Protein AF-0000000072581921 (afdb_homodimer)

Foldseek 3Di:
DPDDFDADPVLVVLVVVLVVLVCVQVVDCVQCVDPVSVVVSCVVCVVVVVCCVPPHVLVRDDPVVNVVVVVD/DPDDFDADPVLVVLVVVLVVLVCVQVVDCVQCVDPVSVVVSCVVCVVVVVCCVPPHVLVRDDPVVNVVVVVD

Structure (mmCIF, N/CA/C/O backbone):
data_AF-0000000072581921-model_v1
#
loop_
_entity.id
_entity.type
_entity.pdbx_description
1 polymer 'Uncharacterized protein'
#
loop_
_atom_site.group_PDB
_atom_site.id
_atom_site.type_symbol
_atom_site.label_atom_id
_atom_site.label_alt_id
_atom_site.label_comp_id
_atom_site.label_asym_id
_atom_site.label_entity_id
_atom_site.label_seq_id
_atom_site.pdbx_PDB_ins_code
_atom_site.Cartn_x
_atom_site.Cartn_y
_atom_site.Cartn_z
_atom_site.occupancy
_atom_site.B_iso_or_equiv
_atom_site.auth_seq_id
_atom_site.auth_comp_id
_atom_site.auth_asym_id
_atom_site.auth_atom_id
_atom_site.pdbx_PDB_model_num
ATOM 1 N N . MET A 1 1 ? -4.578 26.312 -3.434 1 58.28 1 MET A N 1
ATOM 2 C CA . MET A 1 1 ? -3.512 25.641 -2.695 1 58.28 1 MET A CA 1
ATOM 3 C C . MET A 1 1 ? -3.842 24.172 -2.479 1 58.28 1 MET A C 1
ATOM 5 O O . MET A 1 1 ? -5.016 23.781 -2.457 1 58.28 1 MET A O 1
ATOM 9 N N . ALA A 1 2 ? -2.963 23.172 -2.717 1 68.19 2 ALA A N 1
ATOM 10 C CA . ALA A 1 2 ? -3.371 21.766 -2.559 1 68.19 2 ALA A CA 1
ATOM 11 C C . ALA A 1 2 ? -3.771 21.484 -1.115 1 68.19 2 ALA A C 1
ATOM 13 O O . ALA A 1 2 ? -3.076 21.875 -0.178 1 68.19 2 ALA A O 1
ATOM 14 N N . GLU A 1 3 ? -5.023 21.156 -0.813 1 91.38 3 GLU A N 1
ATOM 15 C CA . GLU A 1 3 ? -5.551 20.812 0.505 1 91.38 3 GLU A CA 1
ATOM 16 C C . GLU A 1 3 ? -4.648 19.812 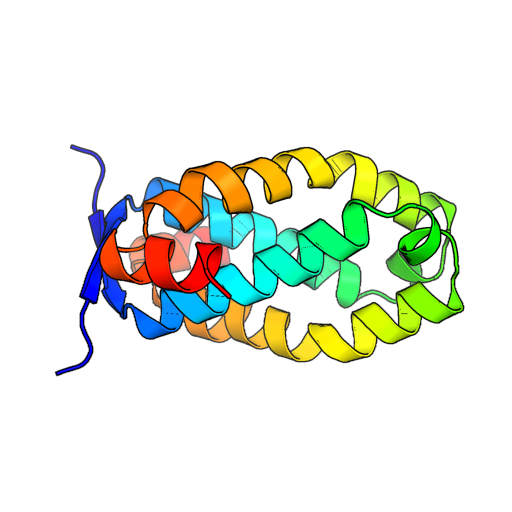1.219 1 91.38 3 GLU A C 1
ATOM 18 O O . GLU A 1 3 ? -4.113 18.891 0.593 1 91.38 3 GLU A O 1
ATOM 23 N N . LYS A 1 4 ? -4.223 20.172 2.406 1 96.12 4 LYS A N 1
ATOM 24 C CA . LYS A 1 4 ? -3.424 19.266 3.234 1 96.12 4 LYS A CA 1
ATOM 25 C C . LYS A 1 4 ? -4.234 18.75 4.418 1 96.12 4 LYS A C 1
ATOM 27 O O . LYS A 1 4 ? -5.148 19.422 4.898 1 96.12 4 LYS A O 1
ATOM 32 N N . ILE A 1 5 ? -3.867 17.578 4.871 1 96.81 5 ILE A N 1
ATOM 33 C CA . ILE A 1 5 ? -4.523 17 6.039 1 96.81 5 ILE A CA 1
ATOM 34 C C . ILE A 1 5 ? -3.473 16.547 7.047 1 96.81 5 ILE A C 1
ATOM 36 O O . ILE A 1 5 ? -2.322 16.297 6.684 1 96.81 5 ILE A O 1
ATOM 40 N N . GLN A 1 6 ? -3.941 16.484 8.328 1 96.81 6 GLN A N 1
ATOM 41 C CA . GLN A 1 6 ? -3.055 16.047 9.406 1 96.81 6 GLN A CA 1
ATOM 42 C C . GLN A 1 6 ? -3.203 14.555 9.672 1 96.81 6 GLN A C 1
ATOM 44 O O . GLN A 1 6 ? -4.312 14.07 9.898 1 96.81 6 GLN A O 1
ATOM 49 N N . ILE A 1 7 ? -2.061 13.906 9.711 1 97.56 7 ILE A N 1
ATOM 50 C CA . ILE A 1 7 ? -2.061 12.453 9.883 1 97.56 7 ILE A CA 1
ATOM 51 C C . ILE A 1 7 ? -1.086 12.062 10.992 1 97.56 7 ILE A C 1
ATOM 53 O O . ILE A 1 7 ? 0.026 12.594 11.07 1 97.56 7 ILE A O 1
ATOM 57 N N . PRO A 1 8 ? -1.578 11.195 11.93 1 97.44 8 PRO A N 1
ATOM 58 C CA . PRO A 1 8 ? -0.646 10.719 12.953 1 97.44 8 PRO A CA 1
ATOM 59 C C . PRO A 1 8 ? 0.598 10.062 12.359 1 97.44 8 PRO A C 1
ATOM 61 O O . PRO A 1 8 ? 0.489 9.234 11.453 1 97.44 8 PRO A O 1
ATOM 64 N N . LEU A 1 9 ? 1.729 10.383 12.898 1 97.5 9 LEU A N 1
ATOM 65 C CA . LEU A 1 9 ? 3 9.867 12.398 1 97.5 9 LEU A CA 1
ATOM 66 C C . LEU A 1 9 ? 3.039 8.344 12.484 1 97.5 9 LEU A C 1
ATOM 68 O O . LEU A 1 9 ? 3.582 7.68 11.594 1 97.5 9 LEU A O 1
ATOM 72 N N . ASP A 1 10 ? 2.467 7.77 13.492 1 97.06 10 ASP A N 1
ATOM 73 C CA . ASP A 1 10 ? 2.508 6.32 13.664 1 97.06 10 ASP A CA 1
ATOM 74 C C . ASP A 1 10 ? 1.753 5.609 12.547 1 97.06 10 ASP A C 1
ATOM 76 O O . ASP A 1 10 ? 2.137 4.516 12.125 1 97.06 10 ASP A O 1
ATOM 80 N N . GLU A 1 11 ? 0.702 6.203 12.055 1 98.06 11 GLU A N 1
ATOM 81 C CA . GLU A 1 11 ? -0.041 5.621 10.945 1 98.06 11 GLU A CA 1
ATOM 82 C C . GLU A 1 11 ? 0.748 5.723 9.641 1 98.06 11 GLU A C 1
ATOM 84 O O . GLU A 1 11 ? 0.682 4.824 8.797 1 98.06 11 GLU A O 1
ATOM 89 N N . VAL A 1 12 ? 1.505 6.762 9.5 1 97.94 12 VAL A N 1
ATOM 90 C CA . VAL A 1 12 ? 2.367 6.914 8.336 1 97.94 12 VAL A CA 1
ATOM 91 C C . VAL A 1 12 ? 3.457 5.844 8.352 1 97.94 12 VAL A C 1
ATOM 93 O O . VAL A 1 12 ? 3.754 5.238 7.32 1 97.94 12 VAL A O 1
ATOM 96 N N . LYS A 1 13 ? 3.967 5.59 9.508 1 97.75 13 LYS A N 1
ATOM 97 C CA . LYS A 1 13 ? 4.984 4.551 9.633 1 97.75 13 LYS A CA 1
ATOM 98 C C . LYS A 1 13 ? 4.418 3.178 9.289 1 97.75 13 LYS A C 1
ATOM 100 O O . LYS A 1 13 ? 5.113 2.346 8.703 1 97.75 13 LYS A O 1
ATOM 105 N N . ARG A 1 14 ? 3.215 2.984 9.688 1 98 14 ARG A N 1
ATOM 106 C CA . ARG A 1 14 ? 2.549 1.724 9.383 1 98 14 ARG A CA 1
ATOM 107 C C . ARG A 1 14 ? 2.389 1.54 7.879 1 98 14 ARG A C 1
ATOM 109 O O . ARG A 1 14 ? 2.66 0.461 7.348 1 98 14 ARG A O 1
ATOM 116 N N . ILE A 1 15 ? 1.991 2.58 7.148 1 98.69 15 ILE A N 1
ATOM 117 C CA . ILE A 1 15 ? 1.88 2.557 5.695 1 98.69 15 ILE A CA 1
ATOM 118 C C . ILE A 1 15 ? 3.254 2.301 5.078 1 98.69 15 ILE A C 1
ATOM 120 O O . ILE A 1 15 ? 3.383 1.498 4.148 1 98.69 15 ILE A O 1
ATOM 124 N N . PHE A 1 16 ? 4.262 2.93 5.582 1 98.62 16 PHE A N 1
ATOM 125 C CA . PHE A 1 16 ? 5.621 2.785 5.07 1 98.62 16 PHE A CA 1
ATOM 126 C C . PHE A 1 16 ? 6.082 1.335 5.16 1 98.62 16 PHE A C 1
ATOM 128 O O . PHE A 1 16 ? 6.602 0.785 4.188 1 98.62 16 PHE A O 1
ATOM 135 N N . LYS A 1 17 ? 5.859 0.75 6.312 1 98.19 17 LYS A N 1
ATOM 136 C CA . LYS A 1 17 ? 6.273 -0.637 6.512 1 98.19 17 LYS A CA 1
ATOM 137 C C . LYS A 1 17 ? 5.523 -1.574 5.57 1 98.19 17 LYS A C 1
ATOM 139 O O . LYS A 1 17 ? 6.105 -2.525 5.039 1 98.19 17 LYS A O 1
ATOM 144 N N . PHE A 1 18 ? 4.293 -1.312 5.383 1 98.75 18 PHE A N 1
ATOM 145 C CA . PHE A 1 18 ? 3.51 -2.141 4.473 1 98.75 18 PHE A CA 1
ATOM 146 C C . PHE A 1 18 ? 4.023 -2.01 3.045 1 98.75 18 PHE A C 1
ATOM 148 O O . PHE A 1 18 ? 4.188 -3.012 2.344 1 98.75 18 PHE A O 1
ATOM 155 N N . LEU A 1 19 ? 4.297 -0.75 2.604 1 98.62 19 LEU A N 1
ATOM 156 C CA . LEU A 1 19 ? 4.824 -0.508 1.265 1 98.62 19 LEU A CA 1
ATOM 157 C C . LEU A 1 19 ? 6.184 -1.173 1.086 1 98.62 19 LEU A C 1
ATOM 159 O O . LEU A 1 19 ? 6.5 -1.671 0.003 1 98.62 19 LEU A O 1
ATOM 163 N N . GLU A 1 20 ? 6.996 -1.143 2.098 1 98 20 GLU A N 1
ATOM 164 C CA . GLU A 1 20 ? 8.281 -1.84 2.059 1 98 20 GLU A CA 1
ATOM 165 C C . GLU A 1 20 ? 8.094 -3.324 1.764 1 98 20 GLU A C 1
ATOM 167 O O . GLU A 1 20 ? 8.773 -3.881 0.899 1 98 20 GLU A O 1
ATOM 172 N N . ASN A 1 21 ? 7.145 -3.92 2.457 1 98.06 21 ASN A N 1
ATOM 173 C CA . ASN A 1 21 ? 6.883 -5.344 2.262 1 98.06 21 ASN A CA 1
ATOM 174 C C . ASN A 1 21 ? 6.418 -5.637 0.839 1 98.06 21 ASN A C 1
ATOM 176 O O . ASN A 1 21 ? 6.883 -6.59 0.214 1 98.06 21 ASN A O 1
ATOM 180 N N . ILE A 1 22 ? 5.484 -4.84 0.314 1 98.69 22 ILE A N 1
ATOM 181 C CA . ILE A 1 22 ? 4.961 -5.02 -1.036 1 98.69 22 ILE A CA 1
ATOM 182 C C . ILE A 1 22 ? 6.082 -4.812 -2.055 1 98.69 22 ILE A C 1
ATOM 184 O O . ILE A 1 22 ? 6.238 -5.609 -2.982 1 98.69 22 ILE A O 1
ATOM 188 N N . HIS A 1 23 ? 6.875 -3.773 -1.895 1 98.44 23 HIS A N 1
ATOM 189 C CA . HIS A 1 23 ? 7.98 -3.463 -2.793 1 98.44 23 HIS A CA 1
ATOM 190 C C . HIS A 1 23 ? 8.992 -4.605 -2.842 1 98.44 23 HIS A C 1
ATOM 192 O O . HIS A 1 23 ? 9.398 -5.031 -3.924 1 98.44 23 HIS A O 1
ATOM 198 N N . ASP A 1 24 ? 9.375 -5.094 -1.681 1 97.75 24 ASP A N 1
ATOM 199 C CA . ASP A 1 24 ? 10.352 -6.176 -1.613 1 97.75 24 ASP A CA 1
ATOM 200 C C . ASP A 1 24 ? 9.836 -7.426 -2.324 1 97.75 24 ASP A C 1
ATOM 202 O O . ASP A 1 24 ? 10.578 -8.094 -3.041 1 97.75 24 ASP A O 1
ATOM 206 N N . TRP A 1 25 ? 8.602 -7.707 -2.072 1 98.44 25 TRP A N 1
ATOM 207 C CA . TRP A 1 25 ? 7.992 -8.867 -2.707 1 98.44 25 TRP A CA 1
ATOM 208 C C . TRP A 1 25 ? 7.961 -8.711 -4.223 1 98.44 25 TRP A C 1
ATOM 210 O O . TRP A 1 25 ? 8.352 -9.625 -4.957 1 98.44 25 TRP A O 1
ATOM 220 N N . MET A 1 26 ? 7.609 -7.527 -4.754 1 98.38 26 MET A N 1
ATOM 221 C CA . MET A 1 26 ? 7.469 -7.297 -6.191 1 98.38 26 MET A CA 1
ATOM 222 C C . MET A 1 26 ? 8.836 -7.172 -6.859 1 98.38 26 MET A C 1
ATOM 224 O O . MET A 1 26 ? 8.953 -7.355 -8.07 1 98.38 26 MET A O 1
ATOM 228 N N . HIS A 1 27 ? 9.789 -6.852 -6.074 1 97 27 HIS A N 1
ATOM 229 C CA . HIS A 1 27 ? 11.133 -6.621 -6.605 1 97 27 HIS A CA 1
ATOM 230 C C . HIS A 1 27 ? 11.828 -7.938 -6.93 1 97 27 HIS A C 1
ATOM 232 O O . HIS A 1 27 ? 12.719 -7.98 -7.785 1 97 27 HIS A O 1
ATOM 238 N N . GLN A 1 28 ? 11.398 -8.992 -6.281 1 96.69 28 GLN A N 1
ATOM 239 C CA . GLN A 1 28 ? 12.086 -10.273 -6.383 1 96.69 28 GLN A CA 1
ATOM 240 C C . GLN A 1 28 ? 11.242 -11.297 -7.137 1 96.69 28 GLN A C 1
ATOM 242 O O . GLN A 1 28 ? 10.43 -12.008 -6.535 1 96.69 28 GLN A O 1
ATOM 247 N N . PRO A 1 29 ? 11.633 -11.625 -8.453 1 95.94 29 PRO A N 1
ATOM 248 C CA . PRO A 1 29 ? 10.844 -12.555 -9.258 1 95.94 29 PRO A CA 1
ATOM 249 C C . PRO A 1 29 ? 10.703 -13.93 -8.609 1 95.94 29 PRO A C 1
ATOM 251 O O . PRO A 1 29 ? 9.656 -14.578 -8.734 1 95.94 29 PRO A O 1
ATOM 254 N N . LEU A 1 30 ? 11.656 -14.305 -7.836 1 94.81 30 LEU A N 1
ATOM 255 C CA . LEU A 1 30 ? 11.609 -15.602 -7.168 1 94.81 30 LEU A CA 1
ATOM 256 C C . LEU A 1 30 ? 10.453 -15.656 -6.172 1 94.81 30 LEU A C 1
ATOM 258 O O . LEU A 1 30 ? 9.922 -16.734 -5.895 1 94.81 30 LEU A O 1
ATOM 262 N N . LEU A 1 31 ? 10.008 -14.57 -5.633 1 96.38 31 LEU A N 1
ATOM 263 C CA . LEU A 1 31 ? 8.945 -14.523 -4.633 1 96.38 31 LEU A CA 1
ATOM 264 C C . LEU A 1 31 ? 7.57 -14.547 -5.297 1 96.38 31 LEU A C 1
ATOM 266 O O . LEU A 1 31 ? 6.66 -15.234 -4.828 1 96.38 31 LEU A O 1
ATOM 270 N N . TYR A 1 32 ? 7.461 -13.867 -6.469 1 97.56 32 TYR A N 1
ATOM 271 C CA . TYR A 1 32 ? 6.105 -13.758 -6.996 1 97.56 32 TYR A CA 1
ATOM 272 C C . TYR A 1 32 ? 5.891 -14.734 -8.148 1 97.56 32 TYR A C 1
ATOM 274 O O . TYR A 1 32 ? 4.777 -14.852 -8.672 1 97.56 32 TYR A O 1
ATOM 282 N N . GLN A 1 33 ? 6.891 -15.492 -8.562 1 95.81 33 GLN A N 1
ATOM 283 C CA . GLN A 1 33 ? 6.742 -16.5 -9.602 1 95.81 33 GLN A CA 1
ATOM 284 C C . GLN A 1 33 ? 6.5 -17.875 -9 1 95.81 33 GLN A C 1
ATOM 286 O O . GLN A 1 33 ? 6.156 -18.828 -9.711 1 95.81 33 GLN A O 1
ATOM 291 N N . ASN A 1 34 ? 6.66 -18.047 -7.738 1 95.38 34 ASN A N 1
ATOM 292 C CA . ASN A 1 34 ? 6.375 -19.281 -7.008 1 95.38 34 ASN A CA 1
ATOM 293 C C . ASN A 1 34 ? 4.996 -19.234 -6.355 1 95.38 34 ASN A C 1
ATOM 295 O O . ASN A 1 34 ? 4.777 -18.484 -5.406 1 95.38 34 ASN A O 1
ATOM 299 N N . PRO A 1 35 ? 4.117 -20.094 -6.766 1 95.38 35 PRO A N 1
ATOM 300 C CA . PRO A 1 35 ? 2.736 -20.016 -6.277 1 95.38 35 PRO A CA 1
ATOM 301 C C . PRO A 1 35 ? 2.635 -20.203 -4.766 1 95.38 35 PRO A C 1
ATOM 303 O O . PRO A 1 35 ? 1.799 -19.578 -4.117 1 95.38 35 PRO A O 1
ATOM 306 N N . LYS A 1 36 ? 3.455 -21.031 -4.238 1 96.31 36 LYS A N 1
ATOM 307 C CA . LYS A 1 36 ? 3.416 -21.266 -2.799 1 96.31 36 LYS A CA 1
ATOM 308 C C . LYS A 1 36 ? 3.846 -20.016 -2.029 1 96.31 36 LYS A C 1
ATOM 310 O O . LYS A 1 36 ? 3.258 -19.688 -0.999 1 96.31 36 LYS A O 1
ATOM 315 N N . LEU A 1 37 ? 4.777 -19.328 -2.482 1 97.19 37 LEU A N 1
ATOM 316 C CA . LEU A 1 37 ? 5.266 -18.109 -1.837 1 97.19 37 LEU A CA 1
ATOM 317 C C . LEU A 1 37 ? 4.281 -16.969 -2.023 1 97.19 37 LEU A C 1
ATOM 319 O O . LEU A 1 37 ? 4.145 -16.109 -1.144 1 97.19 37 LEU A O 1
ATOM 323 N N . VAL A 1 38 ? 3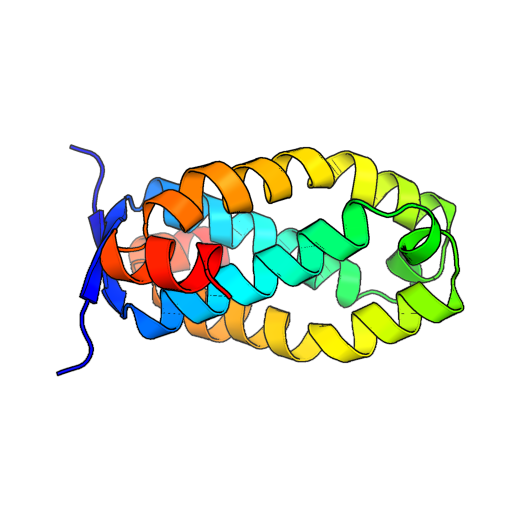.615 -16.953 -3.182 1 98 38 VAL A N 1
ATOM 324 C CA . VAL A 1 38 ? 2.584 -15.945 -3.406 1 98 38 VAL A CA 1
ATOM 325 C C . VAL A 1 38 ? 1.456 -16.125 -2.393 1 98 38 VAL A C 1
ATOM 327 O O . VAL A 1 38 ? 1.028 -15.164 -1.753 1 98 38 VAL A O 1
ATOM 330 N N . GLU A 1 39 ? 1.047 -17.344 -2.242 1 97.56 39 GLU A N 1
ATOM 331 C CA . GLU A 1 39 ? -0.024 -17.641 -1.293 1 97.56 39 GLU A CA 1
ATOM 332 C C . GLU A 1 39 ? 0.374 -17.25 0.126 1 97.56 39 GLU A C 1
ATOM 334 O O . GLU A 1 39 ? -0.42 -16.641 0.855 1 97.56 39 GLU A O 1
ATOM 339 N N . LYS A 1 40 ? 1.524 -17.594 0.513 1 98 40 LYS A N 1
ATOM 340 C CA . LYS A 1 40 ? 2.035 -17.234 1.831 1 98 40 LYS A CA 1
ATOM 341 C C . LYS A 1 40 ? 2.045 -15.711 2.02 1 98 40 LYS A C 1
ATOM 343 O O . LYS A 1 40 ? 1.634 -15.211 3.066 1 98 40 LYS A O 1
ATOM 348 N N . PHE A 1 41 ? 2.525 -15.016 1.029 1 98.56 41 PHE A N 1
ATOM 349 C CA . PHE A 1 41 ? 2.596 -13.562 1.079 1 98.56 41 PHE A CA 1
ATOM 350 C C . PHE A 1 41 ? 1.209 -12.961 1.271 1 98.56 41 PHE A C 1
ATOM 352 O O . PHE A 1 41 ? 1.021 -12.07 2.105 1 98.56 41 PHE A O 1
ATOM 359 N N . VAL A 1 42 ? 0.251 -13.398 0.471 1 98.5 42 VAL A N 1
ATOM 360 C CA . VAL A 1 42 ? -1.112 -12.883 0.54 1 98.5 42 VAL A CA 1
ATOM 361 C C . VAL A 1 42 ? -1.694 -13.148 1.927 1 98.5 42 VAL A C 1
ATOM 363 O O . VAL A 1 42 ? -2.262 -12.242 2.549 1 98.5 42 VAL A O 1
ATOM 366 N N . HIS A 1 43 ? -1.503 -14.305 2.406 1 97.94 43 HIS A N 1
ATOM 367 C CA . HIS A 1 43 ? -2.033 -14.672 3.715 1 97.94 43 HIS A CA 1
ATOM 368 C C . HIS A 1 43 ? -1.447 -13.789 4.812 1 97.94 43 HIS A C 1
ATOM 370 O O . HIS A 1 43 ? -2.168 -13.359 5.715 1 97.94 43 HIS A O 1
ATOM 376 N N . GLU A 1 44 ? -0.213 -13.492 4.742 1 98.31 44 GLU A N 1
ATOM 377 C CA . GLU A 1 44 ? 0.493 -12.734 5.773 1 98.31 44 GLU A CA 1
ATOM 378 C C . GLU A 1 44 ? 0.154 -11.25 5.699 1 98.31 44 GLU A C 1
ATOM 380 O O . GLU A 1 44 ? 0.281 -10.531 6.691 1 98.31 44 GLU A O 1
ATOM 385 N N . ASN A 1 45 ? -0.291 -10.781 4.523 1 98.56 45 ASN A N 1
ATOM 386 C CA . ASN A 1 45 ? -0.37 -9.336 4.34 1 98.56 45 ASN A CA 1
ATOM 387 C C . ASN A 1 45 ? -1.806 -8.883 4.094 1 98.56 45 ASN A C 1
ATOM 389 O O . ASN A 1 45 ? -2.1 -7.688 4.148 1 98.56 45 ASN A O 1
ATOM 393 N N . TYR A 1 46 ? -2.76 -9.812 3.916 1 98.44 46 TYR A N 1
ATOM 394 C CA . TYR A 1 46 ? -4.117 -9.461 3.525 1 98.44 46 TYR A CA 1
ATOM 395 C C . TYR A 1 46 ? -4.809 -8.656 4.625 1 98.44 46 TYR A C 1
ATOM 397 O O . TYR A 1 46 ? -5.453 -7.645 4.352 1 98.44 46 TYR A O 1
ATOM 405 N N . ASN A 1 47 ? -4.711 -9.102 5.836 1 98.44 47 ASN A N 1
ATOM 406 C CA . ASN A 1 47 ? -5.363 -8.398 6.93 1 98.44 47 ASN A CA 1
ATOM 407 C C . ASN A 1 47 ? -4.812 -6.98 7.09 1 98.44 47 ASN A C 1
ATOM 409 O O . ASN A 1 47 ? -5.559 -6.047 7.387 1 98.44 47 ASN A O 1
ATOM 413 N N . GLU A 1 48 ? -3.541 -6.852 6.93 1 98.69 48 GLU A N 1
ATOM 414 C CA . GLU A 1 48 ? -2.932 -5.527 7.039 1 98.69 48 GLU A CA 1
ATOM 415 C C . GLU A 1 48 ? -3.455 -4.586 5.957 1 98.69 48 GLU A C 1
ATOM 417 O O . GLU A 1 48 ? -3.85 -3.455 6.25 1 98.69 48 GLU A O 1
ATOM 422 N N . VAL A 1 49 ? -3.516 -5.031 4.738 1 98.69 49 VAL A N 1
ATOM 423 C CA . VAL A 1 49 ? -3.982 -4.156 3.666 1 98.69 49 VAL A CA 1
ATOM 424 C C . VAL A 1 49 ? -5.461 -3.832 3.869 1 98.69 49 VAL A C 1
ATOM 426 O O . VAL A 1 49 ? -5.898 -2.711 3.604 1 98.69 49 VAL A O 1
ATOM 429 N N . LYS A 1 50 ? -6.207 -4.805 4.281 1 98.12 50 LYS A N 1
ATOM 430 C CA . LYS A 1 50 ? -7.617 -4.582 4.578 1 98.12 50 LYS A CA 1
ATOM 431 C C . LYS A 1 50 ? -7.793 -3.482 5.621 1 98.12 50 LYS A C 1
ATOM 433 O O . LYS A 1 50 ? -8.602 -2.568 5.438 1 98.12 50 LYS A O 1
ATOM 438 N N . GLY A 1 51 ? -7.074 -3.578 6.684 1 98.31 51 GLY A N 1
ATOM 439 C CA . GLY A 1 51 ? -7.105 -2.561 7.723 1 98.31 51 GLY A CA 1
ATOM 440 C C . GLY A 1 51 ? -6.668 -1.193 7.23 1 98.31 51 GLY A C 1
ATOM 441 O O . GLY A 1 51 ? -7.32 -0.187 7.52 1 98.31 51 GLY A O 1
ATOM 442 N N . LEU A 1 52 ? -5.582 -1.119 6.488 1 98.69 52 LEU A N 1
ATOM 443 C CA . LEU A 1 52 ? -5.078 0.139 5.949 1 98.69 52 LEU A CA 1
ATOM 444 C C . LEU A 1 52 ? -6.094 0.767 5 1 98.69 52 LEU A C 1
ATOM 446 O O . LEU A 1 52 ? -6.363 1.968 5.078 1 98.69 52 LEU A O 1
ATOM 450 N N . TYR A 1 53 ? -6.668 -0.074 4.176 1 98.19 53 TYR A N 1
ATOM 451 C CA . TYR A 1 53 ? -7.605 0.362 3.148 1 98.19 53 TYR A CA 1
ATOM 452 C C . TYR A 1 53 ? -8.914 0.831 3.768 1 98.19 53 TYR A C 1
ATOM 454 O O . TYR A 1 53 ? -9.312 1.986 3.598 1 98.19 53 TYR A O 1
ATOM 462 N N . TYR A 1 54 ? -9.547 0.088 4.676 1 97.31 54 TYR A N 1
ATOM 463 C CA . TYR A 1 54 ? -10.914 0.335 5.113 1 97.31 54 TYR A CA 1
ATOM 464 C C . TYR A 1 54 ? -10.938 1.206 6.367 1 97.31 54 TYR A C 1
ATOM 466 O O . TYR A 1 54 ? -11.922 1.905 6.625 1 97.31 54 TYR A O 1
ATOM 474 N N . HIS A 1 55 ? -9.859 1.165 7.113 1 97.5 55 HIS A N 1
ATOM 475 C CA . HIS A 1 55 ? -9.977 1.766 8.438 1 97.5 55 HIS A CA 1
ATOM 476 C C . HIS A 1 55 ? -8.969 2.891 8.633 1 97.5 55 HIS A C 1
ATOM 478 O O . HIS A 1 55 ? -9.258 3.881 9.305 1 97.5 55 HIS A O 1
ATOM 484 N N . ILE A 1 56 ? -7.848 2.832 8.039 1 98.19 56 ILE A N 1
ATOM 485 C CA . ILE A 1 56 ? -6.828 3.832 8.336 1 98.19 56 ILE A CA 1
ATOM 486 C C . ILE A 1 56 ? -6.848 4.918 7.262 1 98.19 56 ILE A C 1
ATOM 488 O O . ILE A 1 56 ? -7.266 6.051 7.523 1 98.19 56 ILE A O 1
ATOM 492 N N . VAL A 1 57 ? -6.566 4.574 6 1 98.5 57 VAL A N 1
ATOM 493 C CA . VAL A 1 57 ? -6.449 5.582 4.949 1 98.5 57 VAL A CA 1
ATOM 494 C C . VAL A 1 57 ? -7.84 6.09 4.566 1 98.5 57 VAL A C 1
ATOM 496 O O . VAL A 1 57 ? -8.016 7.277 4.285 1 98.5 57 VAL A O 1
ATOM 499 N N . TRP A 1 58 ? -8.805 5.211 4.617 1 97.62 58 TRP A N 1
ATOM 500 C CA . TRP A 1 58 ? -10.188 5.621 4.395 1 97.62 58 TRP A CA 1
ATOM 501 C C . TRP A 1 58 ? -10.578 6.746 5.344 1 97.62 58 TRP A C 1
ATOM 503 O O . TRP A 1 58 ? -11.203 7.727 4.93 1 97.62 58 TRP A O 1
ATOM 513 N N . ASN A 1 59 ? -10.141 6.621 6.547 1 97.44 59 ASN A N 1
ATOM 514 C CA . ASN A 1 59 ? -10.516 7.59 7.57 1 97.44 59 ASN A CA 1
ATOM 515 C C . ASN A 1 59 ? -9.711 8.883 7.449 1 97.44 59 ASN A C 1
ATOM 517 O O . ASN A 1 59 ? -10.055 9.891 8.062 1 97.44 59 ASN A O 1
ATOM 521 N N . TRP A 1 60 ? -8.594 8.836 6.715 1 97.62 60 TRP A N 1
ATOM 522 C CA . TRP A 1 60 ? -7.848 10.055 6.438 1 97.62 60 TRP A CA 1
ATOM 523 C C . TRP A 1 60 ? -8.609 10.953 5.469 1 97.62 60 TRP A C 1
ATOM 525 O O . TRP A 1 60 ? -8.398 12.172 5.445 1 97.62 60 TRP A O 1
ATOM 535 N N . LEU A 1 61 ? -9.445 10.422 4.594 1 97.31 61 LEU A N 1
ATOM 536 C CA . LEU A 1 61 ? -10.133 11.148 3.535 1 97.31 61 LEU A CA 1
ATOM 537 C C . LEU A 1 61 ? -11.266 11.992 4.105 1 97.31 61 LEU A C 1
ATOM 539 O O . LEU A 1 61 ? -12.055 11.508 4.926 1 97.31 61 LEU A O 1
ATOM 543 N N . PRO A 1 62 ? -11.312 13.258 3.633 1 96.44 62 PRO A N 1
ATOM 544 C CA . PRO A 1 62 ? -12.461 14.07 4.02 1 96.44 62 PRO A CA 1
ATOM 545 C C . PRO A 1 62 ? -13.797 13.438 3.607 1 96.44 62 PRO A C 1
ATOM 547 O O . PRO A 1 62 ? -13.852 12.695 2.623 1 96.44 62 PRO A O 1
ATOM 550 N N . LYS A 1 63 ? -14.82 13.789 4.359 1 95.62 63 LYS A N 1
ATOM 551 C CA . LYS A 1 63 ? -16.141 13.211 4.141 1 95.62 63 LYS A CA 1
ATOM 552 C C . LYS A 1 63 ? -16.609 13.438 2.705 1 95.62 63 LYS A C 1
ATOM 554 O O . LYS A 1 63 ? -17.25 12.57 2.111 1 95.62 63 LYS A O 1
ATOM 559 N N . GLU A 1 64 ? -16.359 14.586 2.148 1 94.56 64 GLU A N 1
ATOM 560 C CA . GLU A 1 64 ? -16.766 14.906 0.784 1 94.56 64 GLU A CA 1
ATOM 561 C C . GLU A 1 64 ? -16.141 13.953 -0.222 1 94.56 64 GLU A C 1
ATOM 563 O O . GLU A 1 64 ? -16.766 13.555 -1.203 1 94.56 64 GLU A O 1
ATOM 568 N N . ILE A 1 65 ? -14.914 13.609 0.047 1 94.81 65 ILE A N 1
ATOM 569 C CA . ILE A 1 65 ? -14.195 12.695 -0.834 1 94.81 65 ILE A CA 1
ATOM 570 C C . ILE A 1 65 ? -14.711 11.273 -0.635 1 94.81 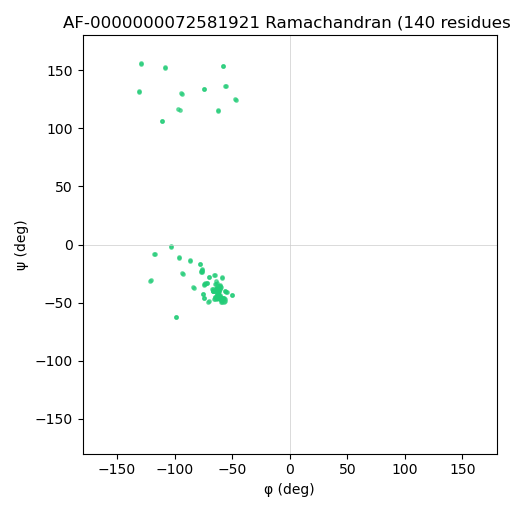65 ILE A C 1
ATOM 572 O O . ILE A 1 65 ? -14.883 10.531 -1.603 1 94.81 65 ILE A O 1
ATOM 576 N N . GLN A 1 66 ? -14.883 10.797 0.602 1 96.38 66 GLN A N 1
ATOM 577 C CA . GLN A 1 66 ? -15.453 9.484 0.876 1 96.38 66 GLN A CA 1
ATOM 578 C C . GLN A 1 66 ? -16.766 9.289 0.108 1 96.38 66 GLN A C 1
ATOM 580 O O . GLN A 1 66 ? -16.969 8.242 -0.514 1 96.38 66 GLN A O 1
ATOM 585 N N . LYS A 1 67 ? -17.562 10.328 0.134 1 95.69 67 LYS A N 1
ATOM 586 C CA . LYS A 1 67 ? -18.859 10.258 -0.548 1 95.69 67 LYS A CA 1
ATOM 587 C C . LYS A 1 67 ? -18.672 10.102 -2.055 1 95.69 67 LYS A C 1
ATOM 589 O O . LYS A 1 67 ? -19.391 9.328 -2.693 1 95.69 67 LYS A O 1
ATOM 594 N N . GLU A 1 68 ? -17.703 10.797 -2.611 1 94.19 68 GLU A N 1
ATOM 595 C CA . GLU A 1 68 ? -17.422 10.703 -4.039 1 94.19 68 GLU A CA 1
ATOM 596 C C . GLU A 1 68 ? -16.984 9.297 -4.43 1 94.19 68 GLU A C 1
ATOM 598 O O . GLU A 1 68 ? -17.391 8.789 -5.477 1 94.19 68 GLU A O 1
ATOM 603 N N . ILE A 1 69 ? -16.25 8.672 -3.604 1 92.5 69 ILE A N 1
ATOM 604 C CA . ILE A 1 69 ? -15.711 7.348 -3.885 1 92.5 69 ILE A CA 1
ATOM 605 C C . ILE A 1 69 ? -16.812 6.305 -3.752 1 92.5 69 ILE A C 1
ATOM 607 O O . ILE A 1 69 ? -16.891 5.367 -4.547 1 92.5 69 ILE A O 1
ATOM 611 N N . GLU A 1 70 ? -17.625 6.441 -2.73 1 91.44 70 GLU A N 1
ATOM 612 C CA . GLU A 1 70 ? -18.719 5.496 -2.51 1 91.44 70 GLU A CA 1
ATOM 613 C C . GLU A 1 70 ? -19.734 5.551 -3.648 1 91.44 70 GLU A C 1
ATOM 615 O O . GLU A 1 70 ? -20.406 4.559 -3.938 1 91.44 70 GLU A O 1
ATOM 620 N N . GLU A 1 71 ? -19.875 6.73 -4.223 1 90.06 71 GLU A N 1
ATOM 621 C CA . GLU A 1 71 ? -20.875 6.926 -5.266 1 90.06 71 GLU A CA 1
ATOM 622 C C . GLU A 1 71 ? -20.328 6.559 -6.637 1 90.06 71 GLU A C 1
ATOM 624 O O . GLU A 1 71 ? -21.078 6.5 -7.617 1 90.06 71 GLU A O 1
ATOM 629 N N . SER A 1 72 ? -19.031 6.402 -6.766 1 77.69 72 SER A N 1
ATOM 630 C CA . SER A 1 72 ? -18.438 6.051 -8.047 1 77.69 72 SER A CA 1
ATO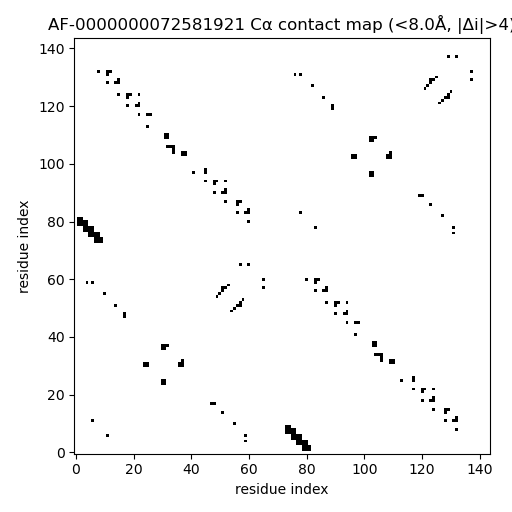M 631 C C . SER A 1 72 ? -18.438 4.543 -8.266 1 77.69 72 SER A C 1
ATOM 633 O O . SER A 1 72 ? -18.625 4.074 -9.391 1 77.69 72 SER A O 1
ATOM 635 N N . MET B 1 1 ? 1.708 13.609 23.25 1 57.84 1 MET B N 1
ATOM 636 C CA . MET B 1 1 ? 0.692 13.656 22.203 1 57.84 1 MET B CA 1
ATOM 637 C C . MET B 1 1 ? 1.195 12.992 20.922 1 57.84 1 MET B C 1
ATOM 639 O O . MET B 1 1 ? 2.402 12.938 20.672 1 57.84 1 MET B O 1
ATOM 643 N N . ALA B 1 2 ? 0.479 12.094 20.203 1 68.25 2 ALA B N 1
ATOM 644 C CA . ALA B 1 2 ? 1.052 11.445 19.016 1 68.25 2 ALA B CA 1
ATOM 645 C C . ALA B 1 2 ? 1.384 12.461 17.938 1 68.25 2 ALA B C 1
ATOM 647 O O . ALA B 1 2 ? 0.578 13.344 17.641 1 68.25 2 ALA B O 1
ATOM 648 N N . GLU B 1 3 ? 2.645 12.656 17.562 1 91.38 3 GLU B N 1
ATOM 649 C CA . GLU B 1 3 ? 3.117 13.57 16.516 1 91.38 3 GLU B CA 1
ATOM 650 C C . GLU B 1 3 ? 2.305 13.414 15.242 1 91.38 3 GLU B C 1
ATOM 652 O O . GLU B 1 3 ? 1.943 12.297 14.859 1 91.38 3 GLU B O 1
ATOM 657 N N . LYS B 1 4 ? 1.765 14.492 14.773 1 96.12 4 LYS B N 1
ATOM 658 C CA . LYS B 1 4 ? 1.038 14.516 13.508 1 96.12 4 LYS B CA 1
ATOM 659 C C . LYS B 1 4 ? 1.827 15.258 12.43 1 96.12 4 LYS B C 1
ATOM 661 O O . LYS B 1 4 ? 2.602 16.156 12.734 1 96.12 4 LYS B O 1
ATOM 666 N N . ILE B 1 5 ? 1.592 14.867 11.219 1 96.81 5 ILE B N 1
ATOM 667 C CA . ILE B 1 5 ? 2.24 15.547 10.102 1 96.81 5 ILE B CA 1
ATOM 668 C C . ILE B 1 5 ? 1.195 15.938 9.055 1 96.81 5 ILE B C 1
ATOM 670 O O . ILE B 1 5 ? 0.121 15.336 8.992 1 96.81 5 ILE B O 1
ATOM 674 N N . GLN B 1 6 ? 1.558 16.984 8.266 1 96.88 6 GLN B N 1
ATOM 675 C CA . GLN B 1 6 ? 0.668 17.469 7.215 1 96.88 6 GLN B CA 1
ATOM 676 C C . GLN B 1 6 ? 1.001 16.812 5.875 1 96.88 6 GLN B C 1
ATOM 678 O O . GLN B 1 6 ? 2.148 16.859 5.426 1 96.88 6 GLN B O 1
ATOM 683 N N . ILE B 1 7 ? -0.03 16.297 5.246 1 97.56 7 ILE B N 1
ATOM 684 C CA . ILE B 1 7 ? 0.157 15.578 3.992 1 97.56 7 ILE B CA 1
ATOM 685 C C . ILE B 1 7 ? -0.829 16.094 2.947 1 97.56 7 ILE B C 1
ATOM 687 O O . ILE B 1 7 ? -2.006 16.312 3.246 1 97.56 7 ILE B O 1
ATOM 691 N N . PRO B 1 8 ? -0.296 16.391 1.725 1 97.44 8 PRO B N 1
ATOM 692 C CA . PRO B 1 8 ? -1.223 16.797 0.663 1 97.44 8 PRO B CA 1
ATOM 693 C C . PRO B 1 8 ? -2.318 15.758 0.415 1 97.44 8 PRO B C 1
ATOM 695 O O . PRO B 1 8 ? -2.031 14.562 0.313 1 97.44 8 PRO B O 1
ATOM 698 N N . LEU B 1 9 ? -3.518 16.219 0.265 1 97.5 9 LEU B N 1
ATOM 699 C CA . LEU B 1 9 ? -4.668 15.344 0.066 1 97.5 9 LEU B CA 1
ATOM 700 C C . LEU B 1 9 ? -4.5 14.5 -1.196 1 97.5 9 LEU B C 1
ATOM 702 O O . LEU B 1 9 ? -4.883 13.328 -1.224 1 97.5 9 LEU B O 1
ATOM 706 N N . ASP B 1 10 ? -3.928 15.047 -2.221 1 97.06 10 ASP B N 1
ATOM 707 C CA . ASP B 1 10 ? -3.775 14.328 -3.48 1 97.06 10 ASP B CA 1
ATOM 708 C C . ASP B 1 10 ? -2.859 13.117 -3.314 1 97.06 10 ASP B C 1
ATOM 710 O O . ASP B 1 10 ? -3.061 12.086 -3.957 1 97.06 10 ASP B O 1
ATOM 714 N N . GLU B 1 11 ? -1.869 13.219 -2.473 1 98.06 11 GLU B N 1
ATOM 715 C CA . GLU B 1 11 ? -0.978 12.094 -2.211 1 98.06 11 GLU B CA 1
ATOM 716 C C . GLU B 1 11 ? -1.681 11.016 -1.398 1 98.06 11 GLU B C 1
ATOM 718 O O . GLU B 1 11 ? -1.435 9.82 -1.599 1 98.06 11 GLU B O 1
ATOM 723 N N . VAL B 1 12 ? -2.561 11.422 -0.536 1 97.94 12 VAL B N 1
ATOM 724 C CA . VAL B 1 12 ? -3.354 10.461 0.232 1 97.94 12 VAL B CA 1
ATOM 725 C C . VAL B 1 12 ? -4.281 9.695 -0.704 1 97.94 12 VAL B C 1
ATOM 727 O O . VAL B 1 12 ? -4.422 8.477 -0.583 1 97.94 12 VAL B O 1
ATOM 730 N N . LYS B 1 13 ? -4.832 10.383 -1.642 1 97.75 13 LYS B N 1
ATOM 731 C CA . LYS B 1 13 ? -5.707 9.734 -2.617 1 97.75 13 LYS B CA 1
ATOM 732 C C . LYS B 1 13 ? -4.934 8.727 -3.459 1 97.75 13 LYS B C 1
ATOM 734 O O . LYS B 1 13 ? -5.465 7.668 -3.814 1 97.75 13 LYS B O 1
ATOM 739 N N . ARG B 1 14 ? -3.754 9.102 -3.77 1 98.06 14 ARG B N 1
ATOM 740 C CA . ARG B 1 14 ? -2.9 8.203 -4.539 1 98.06 14 ARG B CA 1
ATOM 741 C C . ARG B 1 14 ? -2.615 6.922 -3.766 1 98.06 14 ARG B C 1
ATOM 743 O O . ARG B 1 14 ? -2.695 5.824 -4.32 1 98.06 14 ARG B O 1
ATOM 750 N N . ILE B 1 15 ? -2.314 7.012 -2.471 1 98.69 15 ILE B N 1
ATOM 751 C CA . ILE B 1 15 ? -2.102 5.859 -1.604 1 98.69 15 ILE B CA 1
ATOM 752 C C . ILE B 1 15 ? -3.379 5.027 -1.529 1 98.69 15 ILE B C 1
ATOM 754 O O . ILE B 1 15 ? -3.332 3.797 -1.619 1 98.69 15 ILE B O 1
ATOM 758 N N . PHE B 1 16 ? -4.496 5.664 -1.407 1 98.62 16 PHE B N 1
ATOM 759 C CA . PHE B 1 16 ? -5.781 4.98 -1.306 1 98.62 16 PHE B CA 1
ATOM 760 C C . PHE B 1 16 ? -6.043 4.129 -2.543 1 98.62 16 PHE B C 1
ATOM 762 O O . PHE B 1 16 ? -6.414 2.959 -2.43 1 98.62 16 PHE B O 1
ATOM 769 N N . LYS B 1 17 ? -5.82 4.723 -3.695 1 98.19 17 LYS B N 1
ATOM 770 C CA . LYS B 1 17 ? -6.051 4.004 -4.945 1 98.19 17 LYS B CA 1
ATOM 771 C C . LYS B 1 17 ? -5.117 2.805 -5.074 1 98.19 17 LYS B C 1
ATOM 773 O O . LYS B 1 17 ? -5.52 1.744 -5.551 1 98.19 17 LYS B O 1
ATOM 778 N N . PHE B 1 18 ? -3.916 2.982 -4.66 1 98.81 18 PHE B N 1
ATOM 779 C CA . PHE B 1 18 ? -2.965 1.879 -4.715 1 98.81 18 PHE B CA 1
ATOM 780 C C . PHE B 1 18 ? -3.393 0.749 -3.785 1 98.81 18 PHE B C 1
ATOM 782 O O . PHE B 1 18 ? -3.365 -0.422 -4.168 1 98.81 18 PHE B O 1
ATOM 789 N N . LEU B 1 19 ? -3.807 1.104 -2.543 1 98.69 19 LEU B N 1
ATOM 790 C CA . LEU B 1 19 ? -4.27 0.109 -1.58 1 98.69 19 LEU B CA 1
ATOM 791 C C . LEU B 1 19 ? -5.508 -0.614 -2.096 1 98.69 19 LEU B C 1
ATOM 793 O O . LEU B 1 19 ? -5.676 -1.813 -1.863 1 98.69 19 LEU B O 1
ATOM 797 N N . GLU B 1 20 ? -6.387 0.097 -2.729 1 98 20 GLU B N 1
ATOM 798 C CA . GLU B 1 20 ? -7.555 -0.521 -3.348 1 98 20 GLU B CA 1
ATOM 799 C C . GLU B 1 20 ? -7.145 -1.607 -4.34 1 98 20 GLU B C 1
ATOM 801 O O . GLU B 1 20 ? -7.68 -2.719 -4.305 1 98 20 GLU B O 1
ATOM 806 N N . ASN B 1 21 ? -6.18 -1.274 -5.172 1 98 21 ASN B N 1
ATOM 807 C CA . ASN B 1 21 ? -5.707 -2.23 -6.168 1 98 21 ASN B CA 1
ATOM 808 C C . ASN B 1 21 ? -5.109 -3.473 -5.512 1 98 21 ASN B C 1
ATOM 810 O O . ASN B 1 21 ? -5.391 -4.598 -5.93 1 98 21 ASN B O 1
ATOM 814 N N . ILE B 1 22 ? -4.258 -3.289 -4.496 1 98.69 22 ILE B N 1
ATOM 815 C CA . ILE B 1 22 ? -3.621 -4.395 -3.789 1 98.69 22 ILE B CA 1
ATOM 816 C C . ILE B 1 22 ? -4.684 -5.238 -3.084 1 98.69 22 ILE B C 1
ATOM 818 O O . ILE B 1 22 ? -4.664 -6.469 -3.164 1 98.69 22 ILE B O 1
ATOM 822 N N . HIS B 1 23 ? -5.621 -4.602 -2.414 1 98.38 23 HIS B N 1
ATOM 823 C CA . HIS B 1 23 ? -6.691 -5.285 -1.696 1 98.38 23 HIS B CA 1
ATOM 824 C C . HIS B 1 23 ? -7.527 -6.141 -2.641 1 98.38 23 HIS B C 1
ATOM 826 O O . HIS B 1 23 ? -7.797 -7.309 -2.352 1 98.38 23 HIS B O 1
ATOM 832 N N . ASP B 1 24 ? -7.926 -5.57 -3.752 1 97.75 24 ASP B N 1
ATOM 833 C CA . ASP B 1 24 ? -8.742 -6.293 -4.719 1 97.75 24 ASP B CA 1
ATOM 834 C C . ASP B 1 24 ? -8.008 -7.527 -5.246 1 97.75 24 ASP B C 1
ATOM 836 O O . ASP B 1 24 ? -8.602 -8.594 -5.395 1 97.75 24 ASP B O 1
ATOM 840 N N . TRP B 1 25 ? -6.766 -7.316 -5.535 1 98.44 25 TRP B N 1
ATOM 841 C CA . TRP B 1 25 ? -5.961 -8.422 -6.039 1 98.44 25 TRP B CA 1
ATOM 842 C C . TRP B 1 25 ? -5.848 -9.531 -4.992 1 98.44 25 TRP B C 1
ATOM 844 O O . TRP B 1 25 ? -6.055 -10.703 -5.301 1 98.44 25 TRP B O 1
ATOM 854 N N . MET B 1 26 ? -5.625 -9.203 -3.703 1 98.38 26 MET B N 1
ATOM 855 C CA . MET B 1 26 ? -5.418 -10.188 -2.643 1 98.38 26 MET B CA 1
ATOM 856 C C . MET B 1 26 ? -6.734 -10.836 -2.232 1 98.38 26 MET B C 1
ATOM 858 O O . MET B 1 26 ? -6.746 -11.922 -1.652 1 98.38 26 MET B O 1
ATOM 862 N N . HIS B 1 27 ? -7.789 -10.156 -2.523 1 96.94 27 HIS B N 1
ATOM 863 C CA . HIS B 1 27 ? -9.109 -10.633 -2.115 1 96.94 27 HIS B CA 1
ATOM 864 C C . HIS B 1 27 ? -9.586 -11.766 -3.014 1 96.94 27 HIS B C 1
ATOM 866 O O . HIS B 1 27 ? -10.406 -12.594 -2.598 1 96.94 27 HIS B O 1
ATOM 872 N N . GLN B 1 28 ? -9.055 -11.805 -4.215 1 96.69 28 GLN B N 1
ATOM 873 C CA . GLN B 1 28 ? -9.547 -12.742 -5.223 1 96.69 28 GLN B CA 1
ATOM 874 C C . GLN B 1 28 ? -8.508 -13.828 -5.512 1 96.69 28 GLN B C 1
ATOM 876 O O . GLN B 1 28 ? -7.652 -13.656 -6.383 1 96.69 28 GLN B O 1
ATOM 881 N N . PRO B 1 29 ? -8.758 -15.117 -5.008 1 95.81 29 PRO B N 1
ATOM 882 C CA . PRO B 1 29 ? -7.781 -16.203 -5.199 1 95.81 29 PRO B CA 1
ATOM 883 C C . PRO B 1 29 ? -7.496 -16.484 -6.672 1 95.81 29 PRO B C 1
ATOM 885 O O . PRO B 1 29 ? -6.363 -16.812 -7.031 1 95.81 29 PRO B O 1
ATOM 888 N N . LEU B 1 30 ? -8.453 -16.219 -7.496 1 94.81 30 LEU B N 1
ATOM 889 C CA . LEU B 1 30 ? -8.266 -16.453 -8.922 1 94.81 30 LEU B CA 1
ATOM 890 C C . LEU B 1 30 ? -7.195 -15.531 -9.492 1 94.81 30 LEU B C 1
ATOM 892 O O . LEU B 1 30 ? -6.535 -15.875 -10.477 1 94.81 30 LEU B O 1
ATOM 896 N N . LEU B 1 31 ? -6.949 -14.398 -8.938 1 96.44 31 LEU B N 1
ATOM 897 C CA . LEU B 1 31 ? -5.984 -13.43 -9.43 1 96.44 31 LEU B CA 1
ATOM 898 C C . LEU B 1 31 ? -4.574 -13.773 -8.961 1 96.44 31 LEU B C 1
ATOM 900 O O . LEU B 1 31 ? -3.617 -13.688 -9.734 1 96.44 31 LEU B O 1
ATOM 904 N N . TYR B 1 32 ? -4.477 -14.281 -7.703 1 97.62 32 TYR B N 1
ATOM 905 C CA . TYR B 1 32 ? -3.111 -14.445 -7.215 1 97.62 32 TYR B CA 1
ATOM 906 C C . TYR B 1 32 ? -2.68 -15.906 -7.277 1 97.62 32 TYR B C 1
ATOM 908 O O . TYR B 1 32 ? -1.527 -16.234 -6.984 1 97.62 32 TYR B O 1
ATOM 916 N N . GLN B 1 33 ? -3.527 -16.828 -7.707 1 95.81 33 GLN B N 1
ATOM 917 C CA . GLN B 1 33 ? -3.162 -18.234 -7.871 1 95.81 33 GLN B CA 1
ATOM 918 C C . GLN B 1 33 ? -2.781 -18.531 -9.32 1 95.81 33 GLN B C 1
ATOM 920 O O . GLN B 1 33 ? -2.248 -19.609 -9.617 1 95.81 33 GLN B O 1
ATOM 925 N N . ASN B 1 34 ? -3.029 -17.656 -10.234 1 95.44 34 ASN B N 1
ATOM 926 C CA . ASN B 1 34 ? -2.629 -17.766 -11.633 1 95.44 34 ASN B CA 1
ATOM 927 C C . ASN B 1 34 ? -1.319 -17.031 -11.898 1 95.44 34 ASN B C 1
ATOM 929 O O . ASN B 1 34 ? -1.274 -15.797 -11.859 1 95.44 34 ASN B O 1
ATOM 933 N N . PRO B 1 35 ? -0.296 -17.75 -12.258 1 95.38 35 PRO B N 1
ATOM 934 C CA . PRO B 1 35 ? 1.024 -17.125 -12.398 1 95.38 35 PRO B CA 1
ATOM 935 C C . PRO B 1 35 ? 1.048 -16.016 -13.453 1 95.38 35 PRO B C 1
ATOM 937 O O . PRO B 1 35 ? 1.746 -15.016 -13.281 1 95.38 35 PRO B O 1
ATOM 940 N N . LYS B 1 36 ? 0.308 -16.203 -14.477 1 96.44 36 LYS B N 1
ATOM 941 C CA . LYS B 1 36 ? 0.28 -15.188 -15.523 1 96.44 36 LYS B CA 1
ATOM 942 C C . LYS B 1 36 ? -0.367 -13.906 -15.023 1 96.44 36 LYS B C 1
ATOM 944 O O . LYS B 1 36 ? 0.097 -12.805 -15.344 1 96.44 36 LYS B O 1
ATOM 949 N N . LEU B 1 37 ? -1.35 -13.977 -14.266 1 97.19 37 LEU B N 1
ATOM 950 C CA . LEU B 1 37 ? -2.043 -12.812 -13.719 1 97.19 37 LEU B CA 1
ATOM 951 C C . LEU B 1 37 ? -1.214 -12.148 -12.625 1 97.19 37 LEU B C 1
ATOM 953 O O . LEU B 1 37 ? -1.254 -10.93 -12.469 1 97.19 37 LEU B O 1
ATOM 957 N N . VAL B 1 38 ? -0.464 -12.984 -11.891 1 98 38 VAL B N 1
ATOM 958 C CA . VAL B 1 38 ? 0.434 -12.43 -10.883 1 98 38 VAL B CA 1
ATOM 959 C C . VAL B 1 38 ? 1.504 -11.57 -11.555 1 98 38 VAL B C 1
ATOM 961 O O . VAL B 1 38 ? 1.753 -10.438 -11.148 1 98 38 VAL B O 1
ATOM 964 N N . GLU B 1 39 ? 2.07 -12.117 -12.594 1 97.56 39 GLU B N 1
ATOM 965 C CA . GLU B 1 39 ? 3.104 -11.383 -13.32 1 97.56 39 GLU B CA 1
ATOM 966 C C . GLU B 1 39 ? 2.559 -10.078 -13.891 1 97.56 39 GLU B C 1
ATOM 968 O O . GLU B 1 39 ? 3.211 -9.039 -13.797 1 97.56 39 GLU B O 1
ATOM 973 N N . LYS B 1 40 ? 1.442 -10.125 -14.477 1 98 40 LYS B N 1
ATOM 974 C CA . LYS B 1 40 ? 0.797 -8.93 -15.016 1 98 40 LYS B CA 1
ATOM 975 C C . LYS B 1 40 ? 0.567 -7.891 -13.922 1 98 40 LYS B C 1
ATOM 977 O O . LYS B 1 40 ? 0.832 -6.703 -14.125 1 98 40 LYS B O 1
ATOM 982 N N . PHE B 1 41 ? 0.057 -8.336 -12.812 1 98.56 41 PHE B N 1
ATOM 983 C CA . PHE B 1 41 ? -0.217 -7.445 -11.688 1 98.56 41 PHE B CA 1
ATOM 984 C C . PHE B 1 41 ? 1.058 -6.746 -11.227 1 98.56 41 PHE B C 1
ATOM 986 O O . PHE B 1 41 ? 1.063 -5.531 -11.016 1 98.56 41 PHE B O 1
ATOM 993 N N . VAL B 1 42 ? 2.121 -7.512 -11.023 1 98.5 42 VAL B N 1
ATOM 994 C CA . VAL B 1 42 ? 3.393 -6.965 -10.562 1 98.5 42 VAL B CA 1
ATOM 995 C C . VAL B 1 42 ? 3.906 -5.938 -11.562 1 98.5 42 VAL B C 1
ATOM 997 O O . VAL B 1 42 ? 4.305 -4.832 -11.18 1 98.5 42 VAL B O 1
ATOM 1000 N N . HIS B 1 43 ? 3.842 -6.27 -12.805 1 97.94 43 HIS B N 1
ATOM 1001 C CA . HIS B 1 43 ? 4.324 -5.371 -13.852 1 97.94 43 HIS B CA 1
ATOM 1002 C C . HIS B 1 43 ? 3.549 -4.059 -13.852 1 97.94 43 HIS B C 1
ATOM 1004 O O . HIS B 1 43 ? 4.141 -2.984 -13.977 1 97.94 43 HIS B O 1
ATOM 1010 N N . GLU B 1 44 ? 2.295 -4.109 -13.648 1 98.31 44 GLU B N 1
ATOM 1011 C CA . GLU B 1 44 ? 1.423 -2.941 -13.719 1 98.31 44 GLU B CA 1
ATOM 1012 C C . GLU B 1 44 ? 1.557 -2.076 -12.469 1 98.31 44 GLU B C 1
ATOM 1014 O O . GLU B 1 44 ? 1.269 -0.877 -12.5 1 98.31 44 GLU B O 1
ATOM 1019 N N . ASN B 1 45 ? 2.006 -2.674 -11.359 1 98.56 45 ASN B N 1
ATOM 1020 C CA . ASN B 1 45 ? 1.896 -1.953 -10.094 1 98.56 45 ASN B CA 1
ATOM 1021 C C . ASN B 1 45 ? 3.27 -1.677 -9.492 1 98.56 45 ASN B C 1
ATOM 1023 O O . ASN B 1 45 ? 3.389 -0.884 -8.555 1 98.56 45 ASN B O 1
ATOM 1027 N N . TYR B 1 46 ? 4.359 -2.236 -10.055 1 98.38 46 TYR B N 1
ATOM 1028 C CA . TYR B 1 46 ? 5.684 -2.145 -9.445 1 98.38 46 TYR B CA 1
ATOM 1029 C C . TYR B 1 46 ? 6.172 -0.701 -9.422 1 98.38 46 TYR B C 1
ATOM 1031 O O . TYR B 1 46 ? 6.688 -0.229 -8.406 1 98.38 46 TYR B O 1
ATOM 1039 N N . ASN B 1 47 ? 6.051 -0.009 -10.508 1 98.44 47 ASN B N 1
ATOM 1040 C CA . ASN B 1 47 ? 6.516 1.373 -10.562 1 98.44 47 ASN B CA 1
ATOM 1041 C C . ASN B 1 47 ? 5.762 2.256 -9.57 1 98.44 47 ASN B C 1
ATOM 1043 O O . ASN B 1 47 ? 6.344 3.15 -8.961 1 98.44 47 ASN B O 1
ATOM 1047 N N . GLU B 1 48 ? 4.496 2.025 -9.461 1 98.69 48 GLU B N 1
ATOM 1048 C CA . GLU B 1 48 ? 3.701 2.809 -8.516 1 98.69 48 GLU B CA 1
ATOM 1049 C C . GLU B 1 48 ? 4.16 2.576 -7.082 1 98.69 48 GLU B C 1
ATOM 1051 O O . GLU B 1 48 ? 4.371 3.531 -6.328 1 98.69 48 GLU B O 1
ATOM 1056 N N . VAL B 1 49 ? 4.371 1.356 -6.695 1 98.69 49 VAL B N 1
ATOM 1057 C CA . VAL B 1 49 ? 4.785 1.085 -5.32 1 98.69 49 VAL B CA 1
ATOM 1058 C C . VAL B 1 49 ? 6.184 1.645 -5.082 1 98.69 49 VAL B C 1
ATOM 1060 O O . VAL B 1 49 ? 6.477 2.16 -4 1 98.69 49 VAL B O 1
ATOM 1063 N N . LYS B 1 50 ? 7.035 1.5 -6.051 1 98.12 50 LYS B N 1
ATOM 1064 C CA . LYS B 1 50 ? 8.375 2.068 -5.953 1 98.12 50 LYS B CA 1
ATOM 1065 C C . LYS B 1 50 ? 8.32 3.57 -5.699 1 98.12 50 LYS B C 1
ATOM 1067 O O . LYS B 1 50 ? 9 4.078 -4.805 1 98.12 50 LYS B O 1
ATOM 1072 N N . GLY B 1 51 ? 7.539 4.262 -6.461 1 98.31 51 G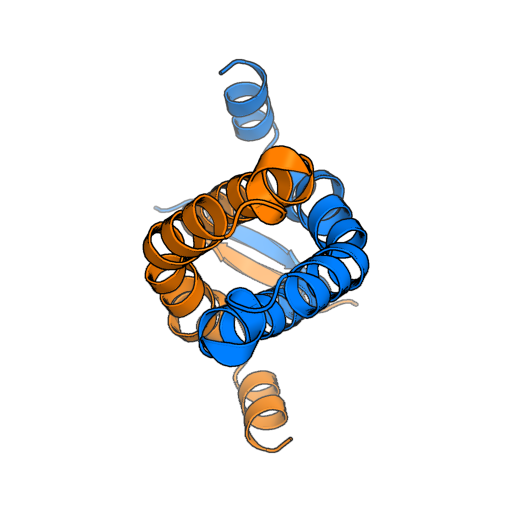LY B N 1
ATOM 1073 C CA . GLY B 1 51 ? 7.355 5.695 -6.277 1 98.31 51 GLY B CA 1
ATOM 1074 C C . GLY B 1 51 ? 6.766 6.051 -4.926 1 98.31 51 GLY B C 1
ATOM 1075 O O . GLY B 1 51 ? 7.25 6.961 -4.254 1 98.31 51 GLY B O 1
ATOM 1076 N N . LEU B 1 52 ? 5.73 5.352 -4.492 1 98.69 52 LEU B N 1
ATOM 1077 C CA . LEU B 1 52 ? 5.094 5.594 -3.203 1 98.69 52 LEU B CA 1
ATOM 1078 C C . LEU B 1 52 ? 6.074 5.348 -2.061 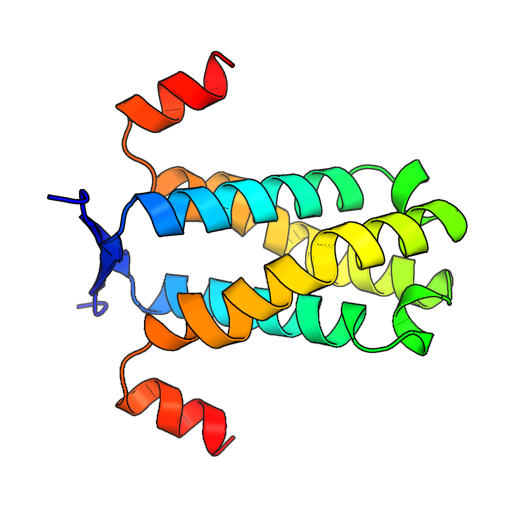1 98.69 52 LEU B C 1
ATOM 1080 O O . LEU B 1 52 ? 6.168 6.156 -1.133 1 98.69 52 LEU B O 1
ATOM 1084 N N . TYR B 1 53 ? 6.82 4.285 -2.184 1 98.19 53 TYR B N 1
ATOM 1085 C CA . TYR B 1 53 ? 7.754 3.852 -1.151 1 98.19 53 TYR B CA 1
ATOM 1086 C C . TYR B 1 53 ? 8.945 4.801 -1.061 1 98.19 53 TYR B C 1
ATOM 1088 O O . TYR B 1 53 ? 9.18 5.41 -0.014 1 98.19 53 TYR B O 1
ATOM 1096 N N . TYR B 1 54 ? 9.617 5.16 -2.154 1 97.31 54 TYR B N 1
ATOM 1097 C CA . TYR B 1 54 ? 10.906 5.844 -2.129 1 97.31 54 TYR B CA 1
ATOM 1098 C C . TYR B 1 54 ? 10.719 7.355 -2.189 1 97.31 54 TYR B C 1
ATOM 1100 O O . TYR B 1 54 ? 11.57 8.109 -1.721 1 97.31 54 TYR B O 1
ATOM 1108 N N . HIS B 1 55 ? 9.617 7.781 -2.754 1 97.5 55 HIS B N 1
ATOM 1109 C CA . HIS B 1 55 ? 9.57 9.203 -3.076 1 97.5 55 HIS B CA 1
ATOM 1110 C C . HIS B 1 55 ? 8.406 9.891 -2.369 1 97.5 55 HIS B C 1
ATOM 1112 O O . HIS B 1 55 ? 8.5 11.062 -1.995 1 97.5 55 HIS B O 1
ATOM 1118 N N . ILE B 1 56 ? 7.336 9.234 -2.121 1 98.25 56 ILE B N 1
ATOM 1119 C CA . ILE B 1 56 ? 6.172 9.922 -1.569 1 98.25 56 ILE B CA 1
ATOM 1120 C C . ILE B 1 56 ? 6.117 9.703 -0.058 1 98.25 56 ILE B C 1
ATOM 1122 O O . ILE B 1 56 ? 6.371 10.633 0.715 1 98.25 56 ILE B O 1
ATOM 1126 N N . VAL B 1 5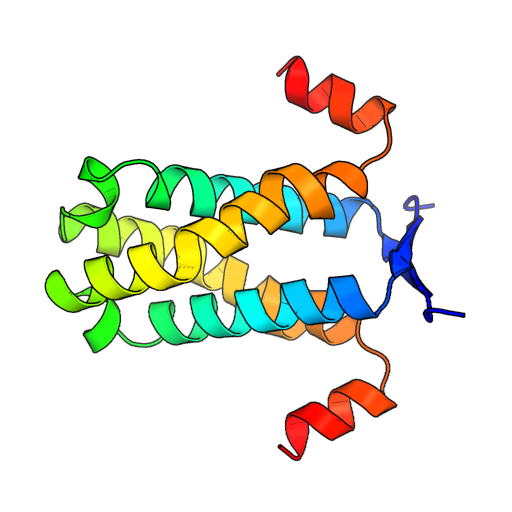7 ? 5.973 8.461 0.4 1 98.5 57 VAL B N 1
ATOM 1127 C CA . VAL B 1 57 ? 5.789 8.203 1.825 1 98.5 57 VAL B CA 1
ATOM 1128 C C . VAL B 1 57 ? 7.117 8.391 2.557 1 98.5 57 VAL B C 1
ATOM 1130 O O . VAL B 1 57 ? 7.148 8.891 3.684 1 98.5 57 VAL B O 1
ATOM 1133 N N . TRP B 1 58 ? 8.188 8.031 1.895 1 97.56 58 TRP B N 1
ATOM 1134 C CA . TRP B 1 58 ? 9.508 8.289 2.451 1 97.56 58 TRP B CA 1
ATOM 1135 C C . TRP B 1 58 ? 9.68 9.766 2.799 1 97.56 58 TRP B C 1
ATOM 1137 O O . TRP B 1 58 ? 10.188 10.102 3.871 1 97.56 58 TRP B O 1
ATOM 1147 N N . ASN B 1 59 ? 9.188 10.594 1.939 1 97.44 59 ASN B N 1
ATOM 1148 C CA . ASN B 1 59 ? 9.359 12.031 2.119 1 97.44 59 ASN B CA 1
ATOM 1149 C C . ASN B 1 59 ? 8.391 12.586 3.156 1 97.44 59 ASN B C 1
ATOM 1151 O O . ASN B 1 59 ? 8.547 13.719 3.613 1 97.44 59 ASN B O 1
ATOM 1155 N N . TRP B 1 60 ? 7.344 11.828 3.482 1 97.62 60 TRP B N 1
ATOM 1156 C CA . TRP B 1 60 ? 6.453 12.227 4.566 1 97.62 60 TRP B CA 1
ATOM 1157 C C . TRP B 1 60 ? 7.145 12.094 5.918 1 97.62 60 TRP B C 1
ATOM 1159 O O . TRP B 1 60 ? 6.773 12.766 6.883 1 97.62 60 TRP B O 1
ATOM 1169 N N . LEU B 1 61 ? 8.102 11.195 6.082 1 97.25 61 LEU B N 1
ATOM 1170 C CA . LEU B 1 61 ? 8.75 10.883 7.352 1 97.25 61 LEU B CA 1
ATOM 1171 C C . LEU B 1 61 ? 9.711 11.992 7.758 1 97.25 61 LEU B C 1
ATOM 1173 O O . LEU B 1 61 ? 10.492 12.477 6.934 1 97.25 61 LEU B O 1
ATOM 1177 N N . PRO B 1 62 ? 9.594 12.367 9.055 1 96.38 62 PRO B N 1
ATOM 1178 C CA . PRO B 1 62 ? 10.594 13.32 9.547 1 96.38 62 PRO B CA 1
ATOM 1179 C C . PRO B 1 62 ? 12.023 12.812 9.391 1 96.38 62 PRO B C 1
ATOM 1181 O O . PRO B 1 62 ? 12.258 11.602 9.391 1 96.38 62 PRO B O 1
ATOM 1184 N N . LYS B 1 63 ? 12.938 13.773 9.281 1 95.62 63 LYS B N 1
ATOM 1185 C CA . LYS B 1 63 ? 14.336 13.445 9.039 1 95.62 63 LYS B CA 1
ATOM 1186 C C . LYS B 1 63 ? 14.875 12.5 10.117 1 95.62 63 LYS B C 1
ATOM 1188 O O . LYS B 1 63 ? 15.664 11.609 9.828 1 95.62 63 LYS B O 1
ATOM 1193 N N . GLU B 1 64 ? 14.508 12.703 11.344 1 94.56 64 GLU B N 1
ATOM 1194 C CA . GLU B 1 64 ? 14.969 11.867 12.453 1 94.56 64 GLU B CA 1
ATOM 1195 C C . GLU B 1 64 ? 14.547 10.414 12.258 1 94.56 64 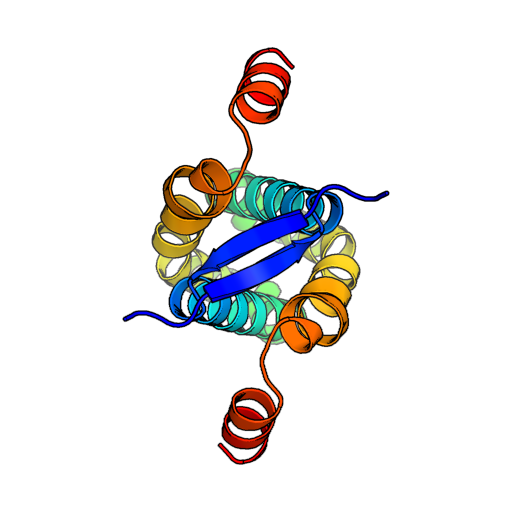GLU B C 1
ATOM 1197 O O . GLU B 1 64 ? 15.297 9.492 12.586 1 94.56 64 GLU B O 1
ATOM 1202 N N . ILE B 1 65 ? 13.367 10.25 11.734 1 94.81 65 ILE B N 1
ATOM 1203 C CA . ILE B 1 65 ? 12.844 8.906 11.492 1 94.81 65 ILE B CA 1
ATOM 1204 C C . ILE B 1 65 ? 13.539 8.297 10.281 1 94.81 65 ILE B C 1
ATOM 1206 O O . ILE B 1 65 ? 13.883 7.109 10.281 1 94.81 65 ILE B O 1
ATOM 1210 N N . GLN B 1 66 ? 13.688 9.016 9.172 1 96.38 66 GLN B N 1
ATOM 1211 C CA . GLN B 1 66 ? 14.422 8.539 8 1 96.38 66 GLN B CA 1
ATOM 1212 C C . GLN B 1 66 ? 15.789 8 8.398 1 96.38 66 GLN B C 1
ATOM 1214 O O . GLN B 1 66 ? 16.188 6.918 7.957 1 96.38 66 GLN B O 1
ATOM 1219 N N . LYS B 1 67 ? 16.422 8.75 9.258 1 95.75 67 LYS B N 1
ATOM 1220 C CA . LYS B 1 67 ? 17.766 8.359 9.703 1 95.75 67 LYS B CA 1
ATOM 1221 C C . LYS B 1 67 ? 17.719 7.039 10.469 1 95.75 67 LYS B C 1
ATOM 1223 O O . LYS B 1 67 ? 18.578 6.18 10.289 1 95.75 67 LYS B O 1
ATOM 1228 N N . GLU B 1 68 ? 16.719 6.871 11.297 1 94.31 68 GLU B N 1
ATOM 1229 C CA . GLU B 1 68 ? 16.562 5.645 12.07 1 94.31 68 GLU B CA 1
ATOM 1230 C C . GLU B 1 68 ? 16.344 4.441 11.156 1 94.31 68 GLU B C 1
ATOM 1232 O O . GLU B 1 68 ? 16.891 3.361 11.406 1 94.31 68 GLU B O 1
ATOM 1237 N N . ILE B 1 69 ? 15.641 4.621 10.117 1 92.56 69 ILE B N 1
ATOM 1238 C CA . ILE B 1 69 ? 15.312 3.537 9.195 1 92.56 69 ILE B CA 1
ATOM 1239 C C . ILE B 1 69 ? 16.531 3.186 8.352 1 92.56 69 ILE B C 1
ATOM 1241 O O . ILE B 1 69 ? 16.797 2.01 8.086 1 92.56 69 ILE B O 1
ATOM 1245 N N . GLU B 1 70 ? 17.234 4.199 7.898 1 91.69 70 GLU B N 1
ATOM 1246 C CA . GLU B 1 70 ? 18.438 3.973 7.09 1 91.69 70 GLU B CA 1
ATOM 1247 C C . GLU B 1 70 ? 19.5 3.234 7.879 1 91.69 70 GLU B C 1
ATOM 1249 O O . GLU B 1 70 ? 20.312 2.51 7.305 1 91.69 70 GLU B O 1
ATOM 1254 N N . GLU B 1 71 ? 19.531 3.494 9.18 1 90.06 71 GLU B N 1
ATOM 1255 C CA . GLU B 1 71 ? 20.578 2.92 10.023 1 90.06 71 GLU B CA 1
ATOM 1256 C C . GLU B 1 71 ? 20.172 1.531 10.516 1 90.06 71 GLU B C 1
ATOM 1258 O O . GLU B 1 71 ? 21 0.823 11.109 1 90.06 71 GLU B O 1
ATOM 1263 N N . SER B 1 72 ? 18.953 1.169 10.383 1 77.88 72 SER B N 1
ATOM 1264 C CA . SER B 1 72 ? 18.484 -0.143 10.828 1 77.88 72 SER B CA 1
ATOM 1265 C C . SER B 1 72 ? 18.719 -1.204 9.758 1 77.88 72 SER B C 1
ATOM 1267 O O . SER B 1 72 ? 18.578 -0.924 8.562 1 77.88 72 SER B O 1
#

Organism: Leptospira interrogans serogroup Icterohaemorrhagiae serovar Lai (strain 56601) (NCBI:txid189518)

Radius of gyration: 15.73 Å; Cα contacts (8 Å, |Δi|>4): 135; chains: 2; bounding box: 42×47×38 Å

Nearest PDB structures (foldseek):
  4h63-assembly1_K  TM=5.858E-01  e=8.251E+00  Schizosaccharomyces pombe 972h-
  4h63-assembly1_K  TM=5.850E-01  e=8.251E+00  Schizosaccharomyces pombe 972h-

pLDDT: mean 95.86, std 6.29, range [57.84, 98.81]

Sequence (144 aa):
MAEKIQIPLDEVKRIFKFLENIHDWMHQPLLYQNPKLVEKFVHENYNEVKGLYYHIVWNWLPKEIQKEIEESMAEKIQIPLDEVKRIFKFLENIHDWMHQPLLYQNPKLVEKFVHENYNEVKGLYYHIVWNWLPKEIQKEIEES

Secondary structure (DSSP, 8-state):
---EEEEEHHHHHHHHHHHHHHHHHHH-HHHHSSHHHHHHHHHHHHHHHHHIIIIIIHHHS-HHHHHHHHH-/---EEEEEHHHHHHHHHHHHHHHHHHH-HHHHSSHHHHHHHHHHHHHHHHHIIIIIIHHHS-HHHHHHHHH-

Solvent-accessible surface area (backbone atoms only — not comparable to full-atom values): 8099 Å² total; per-residue (Å²): 127,85,57,64,43,78,40,50,45,70,60,51,50,51,51,47,53,51,40,47,53,52,41,56,43,64,69,33,64,77,42,54,70,32,62,70,49,32,49,51,50,42,67,74,42,43,66,57,44,47,44,41,42,69,57,49,52,48,64,70,47,53,69,72,54,51,50,53,59,75,72,103,129,84,59,63,43,79,40,50,45,68,58,52,50,51,51,47,54,52,41,48,53,52,41,56,44,64,69,34,64,77,43,54,69,32,63,71,49,32,50,53,49,41,67,74,43,45,64,56,44,47,44,42,43,68,57,48,53,48,65,67,48,53,68,72,54,51,50,52,57,72,74,98